Protein AF-A0A1M5VZE1-F1 (afdb_monomer)

Secondary structure (DSSP, 8-state):
---HHHHHHHHHHHHHHHHHHHHHHT---SSSTTS-HHHHHHHHHHHHHHHHHHHHHHS-HHHHHH-HHHHHHHHHHHHHHHHHHHHHHHHHTT-

Radius of gyration: 14.73 Å; Cα contacts (8 Å, |Δi|>4): 91; chains: 1; bounding box: 38×23×42 Å

Organism: NCBI:txid870908

Nearest PDB structures (foldseek):
  3oab-assembly1_B 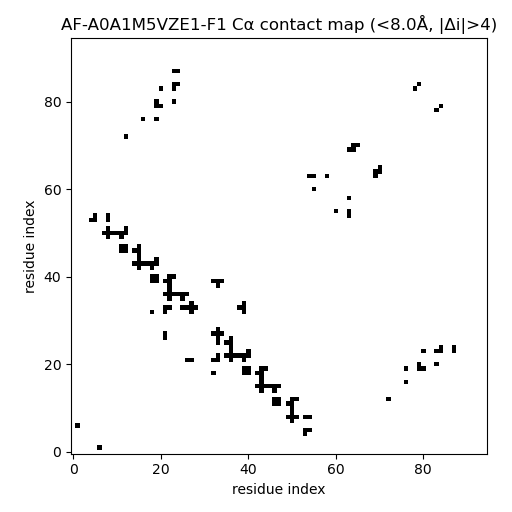 TM=3.601E-01  e=5.293E+00  Mentha x piperita

Structure (mmCIF, N/CA/C/O backbone):
data_AF-A0A1M5VZE1-F1
#
_entry.id   AF-A0A1M5VZE1-F1
#
loop_
_atom_site.group_PDB
_atom_site.id
_atom_site.type_symbol
_atom_site.label_atom_id
_atom_site.label_alt_id
_atom_site.label_comp_id
_atom_site.label_asym_id
_atom_site.label_entity_id
_atom_site.label_seq_id
_atom_site.pdbx_PDB_ins_code
_atom_site.Cartn_x
_atom_site.Cartn_y
_atom_site.Cartn_z
_atom_site.occupancy
_atom_site.B_iso_or_equiv
_atom_site.auth_seq_id
_atom_site.auth_comp_id
_atom_site.auth_asym_id
_atom_site.auth_atom_id
_atom_site.pdbx_PDB_model_num
ATOM 1 N N . MET A 1 1 ? 22.177 -5.938 -9.130 1.00 52.03 1 MET A N 1
ATOM 2 C CA . MET A 1 1 ? 22.008 -5.225 -7.844 1.00 52.03 1 MET A CA 1
ATOM 3 C C . MET A 1 1 ? 20.716 -4.440 -7.930 1.00 52.03 1 MET A C 1
ATOM 5 O O . MET A 1 1 ? 20.484 -3.864 -8.985 1.00 52.03 1 MET A O 1
ATOM 9 N N . ALA A 1 2 ? 19.887 -4.450 -6.884 1.00 74.31 2 ALA A N 1
ATOM 10 C CA . ALA A 1 2 ? 18.686 -3.618 -6.858 1.00 74.31 2 ALA A CA 1
ATOM 11 C C . ALA A 1 2 ? 19.086 -2.137 -6.822 1.00 74.31 2 ALA A C 1
ATOM 13 O O . ALA A 1 2 ? 19.996 -1.752 -6.083 1.00 74.31 2 ALA A O 1
ATOM 14 N N . SER A 1 3 ? 18.432 -1.324 -7.640 1.00 91.69 3 SER A N 1
ATOM 15 C CA . SER A 1 3 ? 18.615 0.124 -7.645 1.00 91.69 3 SER A CA 1
ATOM 16 C C . SER A 1 3 ? 17.966 0.765 -6.415 1.00 91.69 3 SER A C 1
ATOM 18 O O . SER A 1 3 ? 17.036 0.219 -5.817 1.00 91.69 3 SER A O 1
ATOM 20 N N . LEU A 1 4 ? 18.413 1.974 -6.061 1.00 93.75 4 LEU A N 1
ATOM 21 C CA . LEU A 1 4 ? 17.797 2.754 -4.983 1.00 93.75 4 LEU A CA 1
ATOM 22 C C . LEU A 1 4 ? 16.290 2.969 -5.216 1.00 93.75 4 LEU A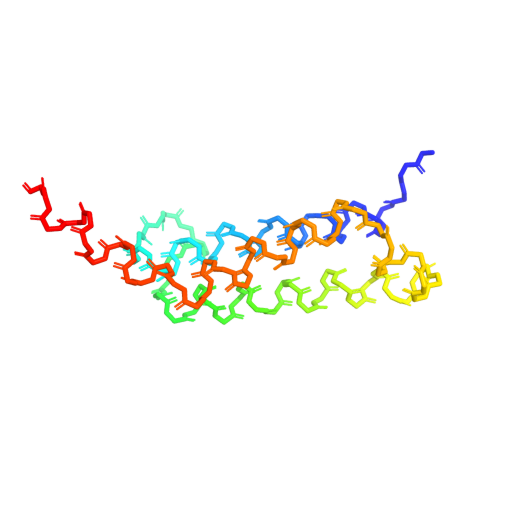 C 1
ATOM 24 O O . LEU A 1 4 ? 15.514 2.945 -4.269 1.00 93.75 4 LEU A O 1
ATOM 28 N N . LEU A 1 5 ? 15.862 3.143 -6.469 1.00 93.00 5 LEU A N 1
ATOM 29 C CA . LEU A 1 5 ? 14.450 3.341 -6.804 1.00 93.00 5 LEU A CA 1
ATOM 30 C C . LEU A 1 5 ? 13.615 2.072 -6.611 1.00 93.00 5 LEU A C 1
ATOM 32 O O . LEU A 1 5 ? 12.493 2.160 -6.119 1.00 93.00 5 LEU A O 1
ATOM 36 N N . GLU A 1 6 ? 14.156 0.900 -6.944 1.00 91.62 6 GLU A N 1
ATOM 37 C CA . GLU A 1 6 ? 13.488 -0.380 -6.667 1.00 91.62 6 GLU A CA 1
ATOM 38 C C . GLU A 1 6 ? 13.360 -0.618 -5.162 1.00 91.62 6 GLU A C 1
ATOM 40 O O . GLU A 1 6 ? 12.302 -1.039 -4.693 1.00 91.62 6 GLU A O 1
ATOM 45 N N . PHE A 1 7 ? 14.396 -0.267 -4.393 1.00 94.94 7 PHE A N 1
ATOM 46 C CA . PHE A 1 7 ? 14.332 -0.287 -2.934 1.00 94.94 7 PHE A CA 1
ATOM 47 C C . PHE A 1 7 ? 13.241 0.652 -2.398 1.00 94.94 7 PHE A C 1
ATOM 49 O O . PHE A 1 7 ? 12.407 0.222 -1.604 1.00 94.94 7 PHE A O 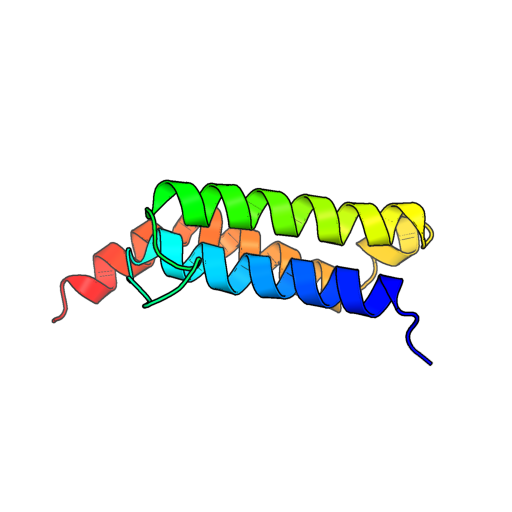1
ATOM 56 N N . VAL A 1 8 ? 13.202 1.911 -2.851 1.00 97.06 8 VAL A N 1
ATOM 57 C CA . VAL A 1 8 ? 12.193 2.892 -2.415 1.00 97.06 8 VAL A CA 1
ATOM 58 C C . VAL A 1 8 ? 10.781 2.445 -2.797 1.00 97.06 8 VAL A C 1
ATOM 60 O O . VAL A 1 8 ? 9.865 2.579 -1.990 1.00 97.06 8 VAL A O 1
ATOM 63 N N . SER A 1 9 ? 10.591 1.871 -3.985 1.00 96.62 9 SER A N 1
ATOM 64 C CA . SER A 1 9 ? 9.295 1.326 -4.388 1.00 96.62 9 SER A CA 1
ATOM 65 C C . SER A 1 9 ? 8.851 0.178 -3.477 1.00 96.62 9 SER A C 1
ATOM 67 O O . SER A 1 9 ? 7.753 0.233 -2.920 1.00 96.62 9 SER A O 1
ATOM 69 N N . GLY A 1 10 ? 9.716 -0.818 -3.258 1.00 96.00 10 GLY A N 1
ATOM 70 C CA . GLY A 1 10 ? 9.421 -1.933 -2.358 1.00 96.00 10 GLY A CA 1
ATOM 71 C C . GLY A 1 10 ? 9.139 -1.459 -0.930 1.00 96.00 10 GLY A C 1
ATOM 72 O O . GLY A 1 10 ? 8.181 -1.912 -0.304 1.00 96.00 10 GLY A O 1
ATOM 73 N N . PHE A 1 11 ? 9.912 -0.484 -0.444 1.00 97.12 11 PHE A N 1
ATOM 74 C CA . PHE A 1 11 ? 9.688 0.158 0.847 1.00 97.12 11 PHE A CA 1
ATOM 75 C C . PHE A 1 11 ? 8.303 0.809 0.922 1.00 97.12 11 PHE A C 1
ATOM 77 O O . PHE A 1 11 ? 7.577 0.572 1.881 1.00 97.12 11 PHE A O 1
ATOM 84 N N . LEU A 1 12 ? 7.901 1.583 -0.088 1.00 97.88 12 LEU A N 1
ATOM 85 C CA . LEU A 1 12 ? 6.592 2.240 -0.120 1.00 97.88 12 LEU A CA 1
ATOM 86 C C . LEU A 1 12 ? 5.442 1.228 -0.194 1.00 97.88 12 LEU A C 1
ATOM 88 O O . LEU A 1 12 ? 4.478 1.351 0.560 1.00 97.88 12 LEU A O 1
ATOM 92 N N . ILE A 1 13 ? 5.554 0.193 -1.031 1.00 97.88 13 ILE A N 1
ATOM 93 C CA . ILE A 1 13 ? 4.541 -0.870 -1.129 1.00 97.88 13 ILE A CA 1
ATOM 94 C C . ILE A 1 13 ? 4.386 -1.586 0.219 1.00 97.88 13 ILE A C 1
ATOM 96 O O . ILE A 1 13 ? 3.265 -1.814 0.674 1.00 97.88 13 ILE A O 1
ATOM 100 N N . MET A 1 14 ? 5.486 -1.886 0.912 1.00 97.56 14 MET A N 1
ATOM 101 C CA . MET A 1 14 ? 5.402 -2.532 2.223 1.00 97.56 14 MET A CA 1
ATOM 102 C C . MET A 1 14 ? 4.934 -1.589 3.332 1.00 97.56 14 MET A C 1
ATOM 104 O O . MET A 1 14 ? 4.148 -1.997 4.190 1.00 97.56 14 MET A O 1
ATOM 108 N N . ASN A 1 15 ? 5.338 -0.320 3.296 1.00 95.94 15 ASN A N 1
ATOM 109 C CA . ASN A 1 15 ? 4.860 0.693 4.234 1.00 95.94 15 ASN A CA 1
ATOM 110 C C . ASN A 1 15 ? 3.346 0.916 4.081 1.00 95.94 15 ASN A C 1
ATOM 112 O O . ASN A 1 15 ? 2.625 1.095 5.063 1.00 95.94 15 ASN A O 1
ATOM 116 N N . SER A 1 16 ? 2.839 0.800 2.850 1.00 97.38 16 SER A N 1
ATOM 117 C CA . SER A 1 16 ? 1.408 0.800 2.577 1.00 97.38 16 SER A CA 1
ATOM 118 C C . SER A 1 16 ? 0.672 -0.310 3.338 1.00 97.38 16 SER A C 1
ATOM 120 O O . SER A 1 16 ? -0.372 -0.028 3.932 1.00 97.38 16 SER A O 1
ATOM 122 N N . MET A 1 17 ? 1.216 -1.534 3.414 1.00 96.25 17 MET A N 1
ATOM 123 C CA . MET A 1 17 ? 0.576 -2.625 4.169 1.00 96.25 17 MET A CA 1
ATOM 124 C C . MET A 1 17 ? 0.496 -2.290 5.654 1.00 96.25 17 MET A C 1
ATOM 126 O O . MET A 1 17 ? -0.567 -2.423 6.259 1.00 96.25 17 MET A O 1
ATOM 130 N N . ALA A 1 18 ? 1.610 -1.833 6.234 1.00 94.44 18 ALA A N 1
ATOM 131 C CA . ALA A 1 18 ? 1.684 -1.509 7.654 1.00 94.44 18 ALA A CA 1
ATOM 132 C C . ALA A 1 18 ? 0.627 -0.463 8.032 1.00 94.44 18 ALA A C 1
ATOM 134 O O . ALA A 1 18 ? -0.188 -0.691 8.926 1.00 94.44 18 ALA A O 1
ATOM 135 N N . HIS A 1 19 ? 0.567 0.647 7.294 1.00 94.25 19 HIS A N 1
ATOM 136 C CA . HIS A 1 19 ? -0.419 1.693 7.543 1.00 94.25 19 HIS A CA 1
ATOM 137 C C . HIS A 1 19 ? -1.861 1.251 7.266 1.00 94.25 19 HIS A C 1
ATOM 139 O O . HIS A 1 19 ? -2.765 1.686 7.979 1.00 94.25 19 HIS A O 1
ATOM 145 N N . LEU A 1 20 ? -2.101 0.367 6.291 1.00 95.50 20 LEU A N 1
ATOM 146 C CA . LEU A 1 20 ? -3.442 -0.166 6.054 1.00 95.50 20 LEU A CA 1
ATOM 147 C C . LEU A 1 20 ? -3.937 -0.930 7.285 1.00 95.50 20 LEU A C 1
ATOM 149 O O . LEU A 1 20 ? -5.001 -0.622 7.815 1.00 95.50 20 LEU A O 1
ATOM 153 N N . ILE A 1 21 ? -3.143 -1.884 7.777 1.00 93.44 21 ILE A N 1
ATOM 154 C CA . ILE A 1 21 ? -3.512 -2.716 8.929 1.00 93.44 21 ILE A CA 1
ATOM 155 C C . ILE A 1 21 ? -3.671 -1.869 10.195 1.00 93.44 21 ILE A C 1
ATOM 157 O O . ILE A 1 21 ? -4.651 -2.029 10.924 1.00 93.44 21 ILE A O 1
ATOM 161 N N . ILE A 1 22 ? -2.765 -0.920 10.441 1.00 92.25 22 ILE A N 1
ATOM 162 C CA . ILE A 1 22 ? -2.867 0.007 11.579 1.00 92.25 22 ILE A CA 1
ATOM 163 C C . ILE A 1 22 ? -4.146 0.849 11.477 1.00 92.25 22 ILE A C 1
ATOM 165 O O . ILE A 1 22 ? -4.875 0.996 12.457 1.00 92.25 22 ILE A O 1
ATOM 169 N N . GLY A 1 23 ? -4.456 1.360 10.285 1.00 92.25 23 GLY A N 1
ATOM 170 C CA . GLY A 1 23 ? -5.666 2.137 10.037 1.00 92.25 23 GLY A CA 1
ATOM 171 C C . GLY A 1 23 ? -6.952 1.332 10.235 1.00 92.25 23 GLY A C 1
ATOM 172 O O . GLY A 1 23 ? -7.892 1.828 10.851 1.00 92.25 23 GLY A O 1
ATOM 173 N N . LEU A 1 24 ? -6.983 0.083 9.768 1.00 92.81 24 LEU A N 1
ATOM 174 C CA . LEU A 1 24 ? -8.137 -0.813 9.892 1.00 92.81 24 LEU A CA 1
ATOM 175 C C . LEU A 1 24 ? -8.387 -1.267 11.334 1.00 92.81 24 LEU A C 1
ATOM 177 O O . LEU A 1 24 ? -9.538 -1.366 11.750 1.00 92.81 24 LEU A O 1
ATOM 181 N N . THR A 1 25 ? -7.318 -1.531 12.087 1.00 90.06 25 THR A N 1
ATOM 182 C CA . THR A 1 25 ? -7.392 -1.980 13.489 1.00 90.06 25 THR A CA 1
ATOM 183 C C . THR A 1 25 ? -7.579 -0.828 14.475 1.00 90.06 25 THR A C 1
ATOM 185 O O . THR A 1 25 ? -7.939 -1.053 15.626 1.00 90.06 25 THR A O 1
ATOM 188 N N . GLY A 1 26 ? -7.312 0.413 14.055 1.00 86.75 26 GLY A N 1
ATOM 189 C CA . GLY A 1 26 ? -7.304 1.572 14.947 1.00 86.75 26 GLY A CA 1
ATOM 190 C C . GLY A 1 26 ? -6.154 1.559 15.959 1.00 86.75 26 GLY A C 1
ATOM 191 O O . GLY A 1 26 ? -6.190 2.320 16.929 1.00 86.75 26 GLY A O 1
ATOM 192 N N . ALA A 1 27 ? -5.139 0.713 15.749 1.00 84.31 27 ALA A N 1
ATOM 193 C CA . ALA A 1 27 ? -3.972 0.640 16.615 1.00 84.31 27 ALA A CA 1
ATOM 194 C C . ALA A 1 27 ? -3.233 1.987 16.650 1.00 84.31 27 ALA A C 1
ATOM 196 O O . ALA A 1 27 ? -3.087 2.675 15.636 1.00 84.31 27 ALA A O 1
ATOM 197 N N . ARG A 1 28 ? -2.745 2.364 17.834 1.00 79.00 28 ARG A N 1
ATOM 198 C CA . ARG A 1 28 ? -1.935 3.570 18.029 1.00 79.00 28 ARG A CA 1
ATOM 199 C C . ARG A 1 28 ? -0.510 3.165 18.361 1.00 79.00 28 ARG A C 1
ATOM 201 O O . ARG A 1 28 ? -0.292 2.421 19.312 1.00 79.00 28 ARG A O 1
ATOM 208 N N . PHE A 1 29 ? 0.442 3.683 17.596 1.00 74.94 29 PHE A N 1
ATOM 209 C CA . PHE A 1 29 ? 1.864 3.568 17.891 1.00 74.94 29 PHE A CA 1
ATOM 210 C C . PHE A 1 29 ? 2.399 4.936 18.339 1.00 74.94 29 PHE A C 1
ATOM 212 O O . PHE A 1 29 ? 1.852 5.980 17.990 1.00 74.94 29 PHE A O 1
ATOM 219 N N . LEU A 1 30 ? 3.466 4.938 19.140 1.00 64.19 30 LEU A N 1
ATOM 220 C CA . LEU A 1 30 ? 4.208 6.144 19.533 1.00 64.19 30 LEU A CA 1
ATOM 221 C C . LEU A 1 30 ? 5.066 6.616 18.339 1.00 64.19 30 LEU A C 1
ATOM 223 O O . LEU A 1 30 ? 6.272 6.397 18.319 1.00 64.19 30 LEU A O 1
ATOM 227 N N . SER A 1 31 ? 4.442 7.148 17.278 1.00 62.91 31 SER A N 1
ATOM 228 C CA . SER A 1 31 ? 5.125 7.569 16.040 1.00 62.91 31 SER A CA 1
ATOM 229 C C . SER A 1 31 ? 4.197 8.368 15.091 1.00 62.91 31 SER A C 1
ATOM 231 O O . SER A 1 31 ? 3.018 8.557 15.377 1.00 62.91 31 SER A O 1
ATOM 233 N N . LEU A 1 32 ? 4.709 8.789 13.920 1.00 59.53 32 LEU A N 1
ATOM 234 C CA . LEU A 1 32 ? 3.923 9.183 12.730 1.00 59.53 32 LEU A CA 1
ATOM 235 C C . LEU A 1 32 ? 2.889 8.107 12.322 1.00 59.53 32 LEU A C 1
ATOM 237 O O . LEU A 1 32 ? 1.903 8.409 11.650 1.00 59.53 32 LEU A O 1
ATOM 241 N N . PHE A 1 33 ? 3.090 6.860 12.755 1.00 59.44 33 PHE A N 1
ATOM 242 C CA . PHE A 1 33 ? 2.096 5.790 12.718 1.00 59.44 33 PHE A CA 1
ATOM 243 C C . PHE A 1 33 ? 1.075 5.971 13.852 1.00 59.44 33 PHE A C 1
ATOM 245 O O . PHE A 1 33 ? 1.411 5.792 15.018 1.00 59.44 33 PHE A O 1
ATOM 252 N N . GLY A 1 34 ? -0.189 6.265 13.528 1.00 58.66 34 GLY A N 1
ATOM 253 C CA . GLY A 1 34 ? -1.268 6.260 14.536 1.00 58.66 34 GLY A CA 1
ATOM 254 C C . GLY A 1 34 ? -1.876 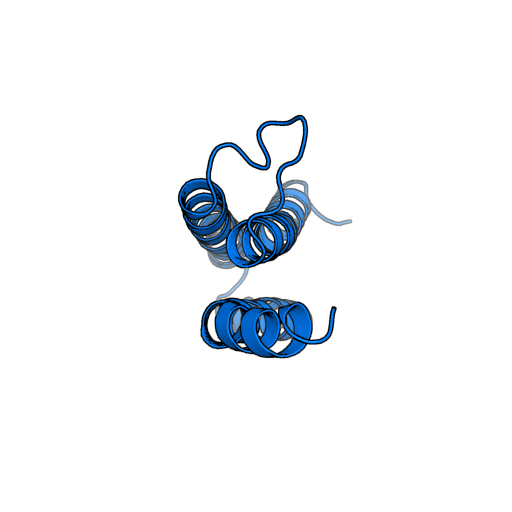7.613 14.917 1.00 58.66 34 GLY A C 1
ATOM 255 O O . GLY A 1 34 ? -2.635 7.650 15.882 1.00 58.66 34 GLY A O 1
ATOM 256 N N . TYR A 1 35 ? -1.615 8.696 14.166 1.00 71.62 35 TYR A N 1
ATOM 257 C CA . TYR A 1 35 ? -2.276 9.997 14.392 1.00 71.62 35 TYR A CA 1
ATOM 258 C C . TYR A 1 35 ? -3.811 9.885 14.318 1.00 71.62 35 TYR A C 1
ATOM 260 O O . TYR A 1 35 ? -4.526 10.295 15.229 1.00 71.62 35 TYR A O 1
ATOM 268 N N . SER A 1 36 ? -4.331 9.259 13.258 1.00 87.12 36 SER A N 1
ATOM 269 C CA . SER A 1 36 ? -5.727 8.821 13.180 1.00 87.12 36 SER A CA 1
ATOM 270 C C . SER A 1 36 ? -5.861 7.592 12.280 1.00 87.12 36 SER A C 1
ATOM 272 O O . SER A 1 36 ? -5.023 7.357 11.404 1.00 87.12 36 SER A O 1
ATOM 274 N N . ALA A 1 37 ? -6.911 6.790 12.482 1.00 90.12 37 ALA A N 1
ATOM 275 C CA . ALA A 1 37 ? -7.195 5.627 11.637 1.00 90.12 37 ALA A CA 1
ATOM 276 C C . ALA A 1 37 ? -7.314 6.031 10.156 1.00 90.12 37 ALA A C 1
ATOM 278 O O . ALA A 1 37 ? -6.656 5.455 9.291 1.00 90.12 37 ALA A O 1
ATOM 279 N N . THR A 1 38 ? -8.060 7.104 9.880 1.00 90.69 38 THR A N 1
ATOM 280 C CA . THR A 1 38 ? -8.236 7.657 8.532 1.00 90.69 38 THR A CA 1
ATOM 281 C C . THR A 1 38 ? -6.924 8.156 7.929 1.00 90.69 38 THR A C 1
ATOM 283 O O . THR A 1 38 ? -6.668 7.899 6.756 1.00 90.69 38 THR A O 1
ATOM 286 N N . ALA A 1 39 ? -6.066 8.821 8.714 1.00 91.56 39 ALA A N 1
ATOM 287 C CA . ALA A 1 39 ? -4.765 9.285 8.231 1.00 91.56 39 ALA A CA 1
ATOM 288 C C . ALA A 1 39 ? -3.863 8.113 7.824 1.00 91.56 39 ALA A C 1
ATOM 290 O O . ALA A 1 39 ? -3.205 8.185 6.791 1.00 91.56 39 ALA A O 1
ATOM 291 N N . ASN A 1 40 ? -3.879 7.011 8.580 1.00 93.12 40 ASN A N 1
ATOM 292 C CA . ASN A 1 40 ? -3.130 5.808 8.217 1.00 93.12 40 ASN A CA 1
ATOM 293 C C . ASN A 1 40 ? -3.659 5.172 6.923 1.00 93.12 40 ASN A C 1
ATOM 295 O O . ASN A 1 40 ? -2.865 4.832 6.052 1.00 93.12 40 ASN A O 1
ATOM 299 N N . ILE A 1 41 ? -4.979 5.067 6.743 1.00 94.12 41 ILE A N 1
ATOM 300 C CA . ILE A 1 41 ? -5.547 4.540 5.490 1.00 94.12 41 ILE A CA 1
ATOM 301 C C . ILE A 1 41 ? -5.178 5.446 4.304 1.00 94.12 41 ILE A C 1
ATOM 303 O O . ILE A 1 41 ? -4.720 4.954 3.275 1.00 94.12 41 ILE A O 1
ATOM 307 N N . ALA A 1 42 ? -5.307 6.767 4.447 1.00 94.62 42 ALA A N 1
ATOM 308 C CA . ALA A 1 42 ? -4.937 7.714 3.395 1.00 94.62 42 ALA A CA 1
ATOM 309 C C . ALA A 1 42 ? -3.442 7.624 3.039 1.00 94.62 42 ALA A C 1
ATOM 311 O O . ALA A 1 42 ? -3.081 7.574 1.863 1.00 94.62 42 ALA A O 1
ATOM 312 N N . TYR A 1 43 ? -2.576 7.540 4.051 1.00 94.44 43 TYR A N 1
ATOM 313 C CA . TYR A 1 43 ? -1.138 7.384 3.860 1.00 94.44 43 TYR A CA 1
ATOM 314 C C . TYR A 1 43 ? -0.796 6.044 3.194 1.00 94.44 43 TYR A C 1
ATOM 316 O O . TYR A 1 43 ? 0.021 6.000 2.278 1.00 94.44 43 TYR A O 1
ATOM 324 N N . SER A 1 44 ? -1.480 4.964 3.582 1.00 96.31 44 SER A N 1
ATOM 325 C CA . SER A 1 44 ? -1.360 3.657 2.936 1.00 96.31 44 SER A CA 1
ATOM 326 C C . SER A 1 44 ? -1.655 3.729 1.436 1.00 96.31 44 SER A C 1
ATOM 328 O O . SER A 1 44 ? -0.846 3.257 0.633 1.00 96.31 44 SER A O 1
ATOM 330 N N . ILE A 1 45 ? -2.766 4.364 1.050 1.00 97.31 45 ILE A N 1
ATOM 331 C CA . ILE A 1 45 ? -3.131 4.564 -0.360 1.00 97.31 45 ILE A CA 1
ATOM 332 C C . ILE A 1 45 ? -2.043 5.370 -1.079 1.00 97.31 45 ILE A C 1
ATOM 334 O O . ILE A 1 45 ? -1.587 4.966 -2.148 1.00 97.31 45 ILE A O 1
ATOM 338 N N . GLY A 1 46 ? -1.573 6.464 -0.472 1.00 97.56 46 GLY A N 1
ATOM 339 C CA . GLY A 1 46 ? -0.500 7.290 -1.028 1.00 97.56 46 GLY A CA 1
ATOM 340 C C . GLY A 1 46 ? 0.790 6.503 -1.274 1.00 97.56 46 GLY A C 1
ATOM 341 O O . GLY A 1 46 ? 1.359 6.578 -2.362 1.00 97.56 46 GLY A O 1
ATOM 342 N N . CYS A 1 47 ? 1.221 5.693 -0.306 1.00 97.50 47 CYS A N 1
ATOM 343 C CA . CYS A 1 47 ? 2.396 4.837 -0.448 1.00 97.50 47 CYS A CA 1
ATOM 344 C C . CYS A 1 47 ? 2.225 3.765 -1.530 1.00 97.50 47 CYS A C 1
ATOM 346 O O . CYS A 1 47 ? 3.160 3.540 -2.296 1.00 97.50 47 CYS A O 1
ATOM 348 N N . MET A 1 48 ? 1.048 3.138 -1.637 1.00 98.19 48 MET A N 1
ATOM 349 C CA . MET A 1 48 ? 0.783 2.157 -2.695 1.00 98.19 48 MET A CA 1
ATOM 350 C C . MET A 1 48 ? 0.892 2.806 -4.078 1.00 98.19 48 MET A C 1
ATOM 352 O O . MET A 1 48 ? 1.623 2.320 -4.940 1.00 98.19 48 MET A O 1
ATOM 356 N N . VAL A 1 49 ? 0.219 3.945 -4.272 1.00 98.19 49 VAL A N 1
ATOM 357 C CA . VAL A 1 49 ? 0.237 4.682 -5.542 1.00 98.19 49 VAL A CA 1
ATOM 358 C C . VAL A 1 49 ? 1.652 5.143 -5.888 1.00 98.19 49 VAL A C 1
ATOM 360 O O . VAL A 1 49 ? 2.098 4.926 -7.010 1.00 98.19 49 VAL A O 1
ATOM 363 N N . ALA A 1 50 ? 2.385 5.723 -4.934 1.00 97.88 50 ALA A N 1
ATOM 364 C CA . ALA A 1 50 ? 3.754 6.182 -5.161 1.00 97.88 50 ALA A CA 1
ATOM 365 C C . ALA A 1 50 ? 4.714 5.022 -5.480 1.00 97.88 50 ALA A C 1
ATOM 367 O O . ALA A 1 50 ? 5.508 5.120 -6.414 1.00 97.88 50 ALA A O 1
ATOM 368 N N . GLY A 1 51 ? 4.619 3.906 -4.749 1.00 97.69 51 GLY A N 1
ATOM 369 C CA . GLY A 1 51 ? 5.443 2.720 -4.979 1.00 97.69 51 GLY A CA 1
ATOM 370 C C . GLY A 1 51 ? 5.211 2.104 -6.360 1.00 97.69 51 GLY A C 1
ATOM 371 O O . GLY A 1 51 ? 6.178 1.835 -7.077 1.00 97.69 51 GLY A O 1
ATOM 372 N N . LEU A 1 52 ? 3.946 1.951 -6.768 1.00 97.25 52 LEU A N 1
ATOM 373 C CA . LEU A 1 52 ? 3.588 1.466 -8.103 1.00 97.25 52 LEU A CA 1
ATOM 374 C C . LEU A 1 52 ? 4.000 2.453 -9.200 1.00 97.25 52 LEU A C 1
ATOM 376 O O . LEU A 1 52 ? 4.565 2.030 -10.205 1.00 97.25 52 LEU A O 1
ATOM 380 N N . ALA A 1 53 ? 3.786 3.757 -9.007 1.00 96.94 53 ALA A N 1
ATOM 381 C CA . ALA A 1 53 ? 4.183 4.775 -9.978 1.00 96.94 53 ALA A CA 1
ATOM 382 C C . ALA A 1 53 ? 5.690 4.727 -10.272 1.00 96.94 53 ALA A C 1
ATOM 384 O O . ALA A 1 53 ? 6.088 4.790 -11.434 1.00 96.94 53 ALA A O 1
ATOM 385 N N . ILE A 1 54 ? 6.529 4.538 -9.245 1.00 96.31 54 ILE A N 1
ATOM 386 C CA . ILE A 1 54 ? 7.978 4.368 -9.432 1.00 96.31 54 ILE A CA 1
ATOM 387 C C . ILE A 1 54 ? 8.285 3.137 -10.300 1.00 96.31 54 ILE A C 1
ATOM 389 O O . ILE A 1 54 ? 9.130 3.238 -11.189 1.00 96.31 54 ILE A O 1
ATOM 393 N N . LEU A 1 55 ? 7.594 2.006 -10.096 1.00 94.75 55 LEU A N 1
ATOM 394 C CA . LEU A 1 55 ? 7.784 0.801 -10.921 1.00 94.75 55 LEU A CA 1
ATOM 395 C C . LEU A 1 55 ? 7.364 1.032 -12.370 1.00 94.75 55 LEU A C 1
ATOM 397 O O . LEU A 1 55 ? 8.138 0.723 -13.271 1.00 94.75 55 LEU A O 1
ATOM 401 N N . PHE A 1 56 ? 6.191 1.623 -12.601 1.00 94.75 56 PHE A N 1
ATOM 402 C CA . PHE A 1 56 ? 5.672 1.874 -13.950 1.00 94.75 56 PHE A CA 1
ATOM 403 C C . PHE A 1 56 ? 6.479 2.915 -14.734 1.00 94.75 56 PHE A C 1
ATOM 405 O O . PHE A 1 56 ? 6.521 2.857 -15.958 1.00 94.75 56 PHE A O 1
ATOM 412 N N . VAL A 1 57 ? 7.141 3.858 -14.058 1.00 94.00 57 VAL A N 1
ATOM 413 C CA . VAL A 1 57 ? 8.078 4.792 -14.708 1.00 94.00 57 VAL A CA 1
ATOM 414 C C . VAL A 1 57 ? 9.412 4.112 -15.034 1.00 94.00 57 VAL A C 1
ATOM 416 O O . VAL A 1 57 ? 10.149 4.577 -15.910 1.00 94.00 57 VAL A O 1
ATOM 419 N N . ARG A 1 58 ? 9.767 3.034 -14.321 1.00 91.56 58 ARG A N 1
ATOM 420 C CA . ARG A 1 58 ? 11.093 2.414 -14.421 1.00 91.56 58 ARG A CA 1
ATOM 421 C C . ARG A 1 58 ? 11.175 1.165 -15.266 1.00 91.56 58 ARG A C 1
ATOM 423 O O . ARG A 1 58 ? 12.238 0.933 -15.845 1.00 91.56 58 ARG A O 1
ATOM 430 N N . GLN A 1 59 ? 10.101 0.400 -15.311 1.00 90.19 59 GLN A N 1
ATOM 431 C CA . GLN A 1 59 ? 10.000 -0.879 -15.991 1.00 90.19 59 GLN A CA 1
ATOM 432 C C . GLN A 1 59 ? 8.874 -0.811 -17.020 1.00 90.19 59 GLN A C 1
ATOM 434 O O . GLN A 1 59 ? 7.939 -0.024 -16.872 1.00 90.19 59 GLN A O 1
ATOM 439 N N . ASP A 1 60 ? 8.944 -1.665 -18.040 1.00 92.88 60 ASP A N 1
ATOM 440 C CA . ASP A 1 60 ? 7.834 -1.809 -18.975 1.00 92.88 60 ASP A CA 1
ATOM 441 C C . ASP A 1 60 ? 6.551 -2.183 -18.215 1.00 92.88 60 ASP A C 1
ATOM 443 O O . ASP A 1 60 ? 6.583 -3.082 -17.366 1.00 92.88 60 ASP A O 1
ATOM 447 N N . PRO A 1 61 ? 5.400 -1.552 -18.513 1.00 92.19 61 PRO A N 1
ATOM 448 C CA . PRO A 1 61 ? 4.153 -1.837 -17.809 1.00 92.19 61 PRO A CA 1
ATOM 449 C C . PRO A 1 61 ? 3.777 -3.321 -17.817 1.00 92.19 61 PRO A C 1
ATOM 451 O O . PRO A 1 61 ? 3.278 -3.830 -16.816 1.00 92.19 61 PRO A O 1
ATOM 454 N N . SER A 1 62 ? 4.069 -4.029 -18.914 1.00 94.31 62 SER A N 1
ATOM 455 C CA . SER A 1 62 ? 3.863 -5.475 -19.038 1.00 94.31 62 SER A CA 1
ATOM 456 C C . SER A 1 62 ? 4.699 -6.277 -18.034 1.00 94.31 62 SER A C 1
ATOM 458 O O . SER A 1 62 ? 4.203 -7.262 -17.487 1.00 94.31 62 SER A O 1
ATOM 460 N N . ALA A 1 63 ? 5.928 -5.848 -17.738 1.00 93.81 63 ALA A N 1
ATOM 461 C CA . ALA A 1 63 ? 6.795 -6.484 -16.750 1.00 93.81 63 ALA A CA 1
ATOM 462 C C . ALA A 1 63 ? 6.274 -6.273 -15.321 1.00 93.81 63 ALA A C 1
ATOM 464 O O . ALA A 1 63 ? 6.294 -7.203 -14.519 1.00 93.81 63 ALA A O 1
ATOM 465 N N . VAL A 1 64 ? 5.736 -5.088 -15.013 1.00 93.69 64 VAL A N 1
ATOM 466 C CA . VAL A 1 64 ? 5.159 -4.793 -13.690 1.00 93.69 64 VAL A CA 1
ATOM 467 C C . VAL A 1 64 ? 3.902 -5.629 -13.439 1.00 93.69 64 VAL A C 1
ATOM 469 O O . VAL A 1 64 ? 3.780 -6.254 -12.388 1.00 93.69 64 VAL A O 1
ATOM 472 N N . VAL A 1 65 ? 2.982 -5.687 -14.408 1.00 93.62 65 VAL A N 1
ATOM 473 C CA . VAL A 1 65 ? 1.711 -6.421 -14.246 1.00 93.62 65 VAL A CA 1
ATOM 474 C C . VAL A 1 65 ? 1.861 -7.937 -14.351 1.00 93.62 65 VAL A C 1
ATOM 476 O O . VAL A 1 65 ? 0.977 -8.651 -13.900 1.00 93.62 65 VAL A O 1
ATOM 479 N N . SER A 1 66 ? 2.953 -8.446 -14.928 1.00 95.81 66 SER A N 1
ATOM 480 C CA . SER A 1 66 ? 3.268 -9.887 -14.942 1.00 95.81 66 SER A CA 1
ATOM 481 C C . SER A 1 66 ? 4.167 -10.317 -13.780 1.00 95.81 66 SER A C 1
ATOM 483 O O . SER A 1 66 ? 4.413 -11.510 -13.593 1.00 95.81 66 SER A O 1
ATOM 485 N N . ASN A 1 67 ? 4.634 -9.372 -12.959 1.00 95.19 67 ASN A N 1
ATOM 486 C CA . ASN A 1 67 ? 5.439 -9.673 -11.789 1.00 95.19 67 ASN A CA 1
ATOM 487 C C . ASN A 1 67 ? 4.557 -10.254 -10.673 1.00 95.19 67 ASN A C 1
ATOM 489 O O . ASN A 1 67 ? 3.801 -9.538 -10.012 1.00 95.19 67 ASN A O 1
ATOM 493 N N . GLY A 1 68 ? 4.694 -11.560 -10.429 1.00 96.69 68 GLY A N 1
ATOM 494 C CA . GLY A 1 68 ? 3.915 -12.277 -9.417 1.00 96.69 68 GLY A CA 1
ATOM 495 C C . GLY A 1 68 ? 4.047 -11.711 -7.997 1.00 96.69 68 GLY A C 1
ATOM 496 O O . GLY A 1 68 ? 3.083 -11.764 -7.236 1.00 96.69 68 GLY A O 1
ATOM 497 N N . LEU A 1 69 ? 5.193 -11.112 -7.646 1.00 95.38 69 LEU A N 1
ATOM 498 C CA . LEU A 1 69 ? 5.379 -10.466 -6.344 1.00 95.38 69 LEU A CA 1
ATOM 499 C C . LEU A 1 69 ? 4.534 -9.190 -6.239 1.00 95.38 69 LEU A C 1
ATOM 501 O O . LEU A 1 69 ? 3.804 -9.015 -5.266 1.00 95.38 69 LEU A O 1
ATOM 505 N N . VAL A 1 70 ? 4.585 -8.331 -7.263 1.00 95.19 70 VAL A N 1
ATOM 506 C CA . VAL A 1 70 ? 3.789 -7.091 -7.313 1.00 95.19 70 VAL A CA 1
ATOM 507 C C . VAL A 1 70 ? 2.300 -7.421 -7.289 1.00 95.19 70 VAL A C 1
ATOM 509 O O . VAL A 1 70 ? 1.563 -6.860 -6.478 1.00 95.19 70 VAL A O 1
ATOM 512 N N . LEU A 1 71 ? 1.866 -8.377 -8.116 1.00 96.8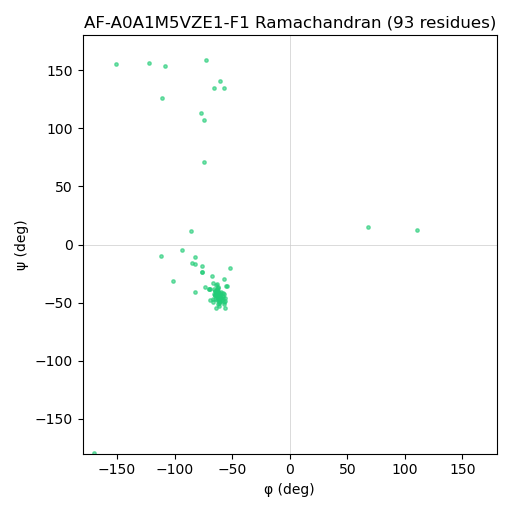8 71 LEU A N 1
ATOM 513 C CA . LEU A 1 71 ? 0.481 -8.846 -8.133 1.00 96.88 71 LEU A CA 1
ATOM 514 C C . LEU A 1 71 ? 0.040 -9.379 -6.768 1.00 96.88 71 LEU A C 1
ATOM 516 O O . LEU A 1 71 ? -1.049 -9.035 -6.313 1.00 96.88 71 LEU A O 1
ATOM 520 N N . GLY A 1 72 ? 0.876 -10.176 -6.097 1.00 97.50 72 GLY A N 1
ATOM 521 C CA . GLY A 1 72 ? 0.589 -10.698 -4.762 1.00 97.50 72 GLY A CA 1
ATOM 522 C C . GLY A 1 72 ? 0.422 -9.587 -3.722 1.00 97.50 72 GLY A C 1
ATOM 523 O O . GLY A 1 72 ? -0.576 -9.566 -2.999 1.00 97.50 72 GLY A O 1
ATOM 524 N N . CYS A 1 73 ? 1.351 -8.626 -3.689 1.00 96.69 73 CYS A N 1
ATOM 525 C CA . CYS A 1 73 ? 1.290 -7.473 -2.787 1.00 96.69 73 CYS A CA 1
ATOM 526 C C . CYS A 1 73 ? 0.033 -6.623 -3.019 1.00 96.69 73 CYS A C 1
ATOM 528 O O . CYS A 1 73 ? -0.675 -6.307 -2.063 1.00 96.69 73 CYS A O 1
ATOM 530 N N . VAL A 1 74 ? -0.271 -6.281 -4.276 1.00 97.44 74 VAL A N 1
ATOM 531 C CA . VAL A 1 74 ? -1.459 -5.485 -4.626 1.00 97.44 74 VAL A CA 1
ATOM 532 C C . VAL A 1 74 ? -2.739 -6.248 -4.300 1.00 97.44 74 VAL A C 1
ATOM 534 O O . VAL A 1 74 ? -3.650 -5.677 -3.705 1.00 97.44 74 VAL A O 1
ATOM 537 N N . SER A 1 75 ? -2.805 -7.541 -4.626 1.00 97.38 75 SER A N 1
ATOM 538 C CA . SER A 1 75 ? -3.988 -8.367 -4.358 1.00 97.38 75 SER A CA 1
ATOM 539 C C . SER A 1 75 ? -4.286 -8.446 -2.863 1.00 97.38 75 SER A C 1
ATOM 541 O O . SER A 1 75 ? -5.417 -8.192 -2.453 1.00 97.38 75 SER A O 1
ATOM 543 N N . LEU A 1 76 ? -3.277 -8.732 -2.032 1.00 97.38 76 LEU A N 1
ATOM 544 C CA . LEU A 1 76 ? -3.454 -8.768 -0.578 1.00 97.38 76 LEU A CA 1
ATOM 545 C C . LEU A 1 76 ? -3.866 -7.409 -0.020 1.00 97.38 76 LEU A C 1
ATOM 547 O O . LEU A 1 76 ? -4.765 -7.343 0.817 1.00 97.38 76 LEU A O 1
ATOM 551 N N . TRP A 1 77 ? -3.259 -6.326 -0.501 1.00 97.88 77 TRP A N 1
ATOM 552 C CA . TRP A 1 77 ? -3.639 -4.981 -0.087 1.00 97.88 77 TRP A CA 1
ATOM 553 C C . TRP A 1 77 ? -5.099 -4.667 -0.398 1.00 97.88 77 TRP A C 1
ATOM 555 O O . TRP A 1 77 ? -5.814 -4.185 0.475 1.00 97.88 77 TRP A O 1
ATOM 565 N N . VAL A 1 78 ? -5.557 -4.984 -1.614 1.00 97.62 78 VAL A N 1
ATOM 566 C CA . VAL A 1 78 ? -6.953 -4.793 -2.027 1.00 97.62 78 VAL A CA 1
ATOM 567 C C . VAL A 1 78 ? -7.887 -5.633 -1.161 1.00 97.62 78 VAL A C 1
ATOM 569 O O . VAL A 1 78 ? -8.892 -5.110 -0.683 1.00 97.62 78 VAL A O 1
ATOM 572 N N . ILE A 1 79 ? -7.546 -6.899 -0.899 1.00 97.25 79 ILE A N 1
ATOM 573 C CA . ILE A 1 79 ? -8.333 -7.761 -0.007 1.00 97.25 79 ILE A CA 1
ATOM 574 C C . ILE A 1 79 ? -8.466 -7.098 1.366 1.00 97.25 79 ILE A C 1
ATOM 576 O O . ILE A 1 79 ? -9.584 -6.855 1.808 1.00 97.25 79 ILE A O 1
ATOM 580 N N . PHE A 1 80 ? -7.360 -6.719 2.013 1.00 95.69 80 PHE A N 1
ATOM 581 C CA . PHE A 1 80 ? -7.417 -6.076 3.328 1.00 95.69 80 PHE A CA 1
ATOM 582 C C . PHE A 1 80 ? -8.146 -4.733 3.308 1.00 95.69 80 PHE A C 1
ATOM 584 O O . PHE A 1 80 ? -8.87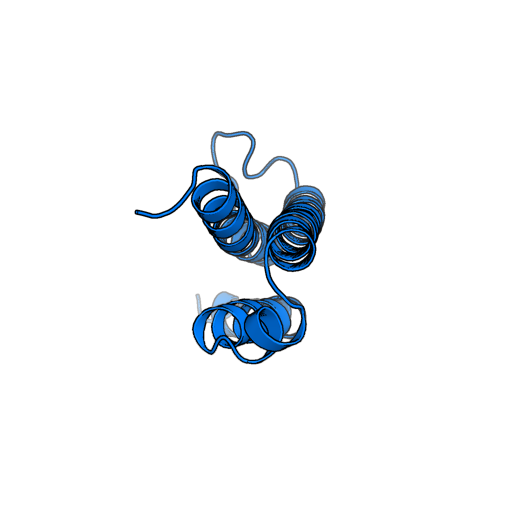7 -4.429 4.249 1.00 95.69 80 PHE A O 1
ATOM 591 N N . LEU A 1 81 ? -7.995 -3.937 2.252 1.00 95.25 81 LEU A N 1
ATOM 592 C CA . LEU A 1 81 ? -8.673 -2.652 2.134 1.00 95.25 81 LEU A CA 1
ATOM 593 C C . LEU A 1 81 ? -10.194 -2.831 2.107 1.00 95.25 81 LEU A C 1
ATOM 595 O O . LEU A 1 81 ? -10.911 -2.071 2.758 1.00 95.25 81 LEU A O 1
ATOM 599 N N . LEU A 1 82 ? -10.675 -3.841 1.380 1.00 95.56 82 LEU A N 1
ATOM 600 C CA . LEU A 1 82 ? -12.102 -4.100 1.208 1.00 95.56 82 LEU A CA 1
ATOM 601 C C . LEU A 1 82 ? -12.708 -4.880 2.382 1.00 95.56 82 LEU A C 1
ATOM 603 O O . LEU A 1 82 ? -13.814 -4.567 2.819 1.00 95.56 82 LEU A O 1
ATOM 607 N N . THR A 1 83 ? -12.004 -5.883 2.910 1.00 94.56 83 THR A N 1
ATOM 608 C CA . THR A 1 83 ? -12.563 -6.835 3.885 1.00 94.56 83 THR A CA 1
ATOM 609 C C . THR A 1 83 ? -11.976 -6.707 5.287 1.0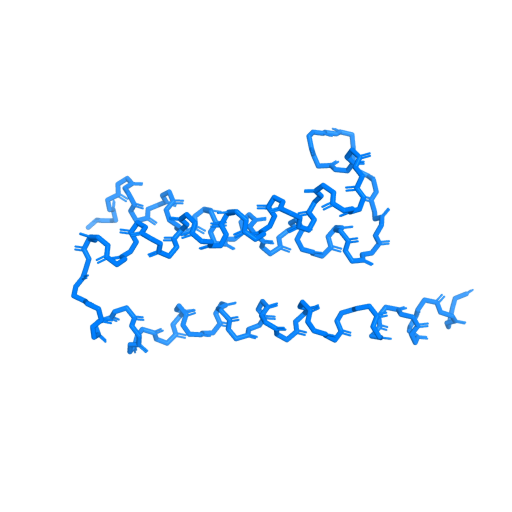0 94.56 83 THR A C 1
ATOM 611 O O . THR A 1 83 ? -12.508 -7.286 6.233 1.00 94.56 83 THR A O 1
ATOM 614 N N . GLY A 1 84 ? -10.908 -5.933 5.477 1.00 89.88 84 GLY A N 1
ATOM 615 C CA . GLY A 1 84 ? -10.173 -5.909 6.739 1.00 89.88 84 GLY A CA 1
ATOM 616 C C . GLY A 1 84 ? -10.993 -5.398 7.923 1.00 89.88 84 GLY A C 1
ATOM 617 O O . GLY A 1 84 ? -10.868 -5.936 9.020 1.00 89.88 84 GLY A O 1
ATOM 618 N N . ARG A 1 85 ? -11.904 -4.434 7.710 1.00 87.62 85 ARG A N 1
A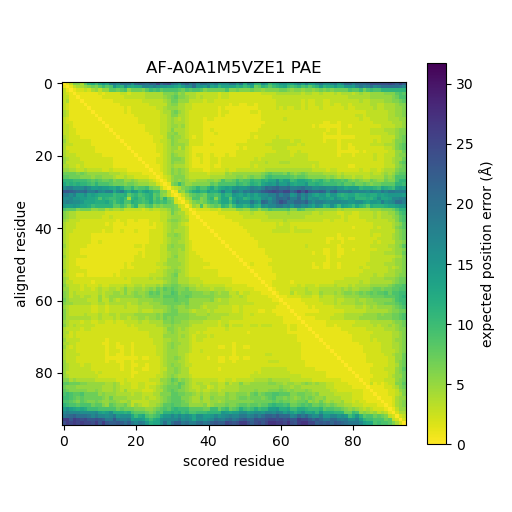TOM 619 C CA . ARG A 1 85 ? -12.835 -3.982 8.766 1.00 87.62 85 ARG A CA 1
ATOM 620 C C . ARG A 1 85 ? -13.822 -5.077 9.164 1.00 87.62 85 ARG A C 1
ATOM 622 O O . ARG A 1 85 ? -14.137 -5.202 10.340 1.00 87.62 85 ARG A O 1
ATOM 629 N N . PHE A 1 86 ? -14.294 -5.857 8.192 1.00 88.94 86 PHE A N 1
ATOM 630 C CA . PHE A 1 86 ? -15.212 -6.969 8.425 1.00 88.94 86 PHE A CA 1
ATOM 631 C C . PHE A 1 86 ? -14.534 -8.080 9.229 1.00 88.94 86 PHE A C 1
ATOM 633 O O . PHE A 1 86 ? -15.055 -8.485 10.264 1.00 88.94 86 PHE A O 1
ATOM 640 N N . PHE A 1 87 ? -13.337 -8.506 8.815 1.00 86.62 87 PHE A N 1
ATOM 641 C CA . PHE A 1 87 ? -12.572 -9.505 9.563 1.00 86.62 87 PHE A CA 1
ATOM 642 C C . PHE A 1 87 ? -12.240 -9.028 10.973 1.00 86.62 87 PHE A C 1
ATOM 644 O O . PHE A 1 87 ? -12.430 -9.774 11.930 1.00 86.62 87 PHE A O 1
ATOM 651 N N . PHE A 1 88 ? -11.801 -7.777 11.122 1.00 85.31 88 PHE A N 1
ATOM 652 C CA . PHE A 1 88 ? -11.514 -7.235 12.442 1.00 85.31 88 PHE A CA 1
ATOM 653 C C . PHE A 1 88 ? -12.763 -7.207 13.328 1.00 85.31 88 PHE A C 1
ATOM 655 O O . PHE A 1 88 ? -12.680 -7.608 14.479 1.00 85.31 88 PHE A O 1
ATOM 662 N N . ALA A 1 89 ? -13.923 -6.808 12.803 1.00 84.81 89 ALA A N 1
ATOM 663 C CA . ALA A 1 89 ? -15.164 -6.779 13.576 1.00 84.81 89 ALA A CA 1
ATOM 664 C C . ALA A 1 89 ? -15.610 -8.170 14.057 1.00 84.81 89 ALA A C 1
ATOM 666 O O . ALA A 1 89 ? -16.084 -8.286 15.182 1.00 84.81 89 ALA A O 1
ATOM 667 N N . ILE A 1 90 ? -15.439 -9.212 13.235 1.00 87.38 90 ILE A N 1
ATOM 668 C CA . ILE A 1 90 ? -15.761 -10.591 13.631 1.00 87.38 90 ILE A CA 1
ATOM 669 C C . ILE A 1 90 ? -14.852 -11.038 14.777 1.00 87.38 90 ILE A C 1
ATOM 671 O O . ILE A 1 90 ? -15.340 -11.419 15.833 1.00 87.38 90 ILE A O 1
ATOM 675 N N . PHE A 1 91 ? -13.535 -10.938 14.595 1.00 81.81 91 PHE A N 1
ATOM 676 C CA . PHE A 1 91 ? -12.575 -11.531 15.531 1.00 81.81 91 PHE A CA 1
ATOM 677 C C . PHE A 1 91 ? -12.237 -10.646 16.738 1.00 81.81 91 PHE A 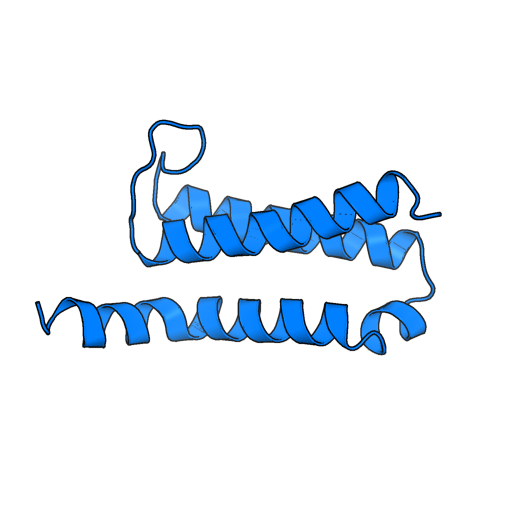C 1
ATOM 679 O O . PHE A 1 91 ? -11.673 -11.133 17.716 1.00 81.81 91 PHE A O 1
ATOM 686 N N . ALA A 1 92 ? -12.543 -9.346 16.696 1.00 74.62 92 ALA A N 1
ATOM 687 C CA . ALA A 1 92 ? -12.387 -8.466 17.854 1.00 74.62 92 ALA A CA 1
ATOM 688 C C . ALA A 1 92 ? -13.497 -8.670 18.896 1.00 74.62 92 ALA A C 1
ATOM 690 O O . ALA A 1 92 ? -13.263 -8.368 20.060 1.00 74.62 92 ALA A O 1
ATOM 691 N N . ASN A 1 93 ? -14.664 -9.187 18.491 1.00 60.00 93 ASN A N 1
ATOM 692 C CA . ASN A 1 93 ? -15.785 -9.498 19.385 1.00 60.00 93 ASN A CA 1
ATOM 693 C C . ASN A 1 93 ? -15.642 -10.857 20.095 1.00 60.00 93 ASN A C 1
ATOM 695 O O . ASN A 1 93 ? -16.404 -11.141 21.013 1.00 60.00 93 ASN A O 1
ATOM 699 N N . ASP A 1 94 ? -14.672 -11.680 19.682 1.00 56.81 94 ASP A N 1
ATOM 700 C CA . ASP A 1 94 ? -14.341 -12.966 20.310 1.00 56.81 94 ASP A CA 1
ATOM 701 C C . ASP A 1 94 ? -13.352 -12.819 21.494 1.00 56.81 94 ASP A C 1
ATOM 703 O O . ASP A 1 94 ? -12.788 -13.810 21.965 1.00 56.81 94 ASP A O 1
ATOM 707 N N . ARG A 1 95 ? -13.095 -11.589 21.965 1.00 51.53 95 ARG A N 1
ATOM 708 C CA . ARG A 1 95 ? -12.243 -11.270 23.126 1.00 51.53 95 ARG A CA 1
ATOM 709 C C . ARG A 1 95 ? -13.035 -10.550 24.204 1.00 51.53 95 ARG A C 1
ATOM 711 O O . ARG A 1 95 ? -12.731 -10.813 25.387 1.00 51.53 95 ARG A O 1
#

pLDDT: mean 89.59, std 11.57, range [51.53, 98.19]

Sequence (95 aa):
MASLLEFVSGFLIMNSMAHLIIGLTGARFLSLFGYSATANIAYSIGCMVAGLAILFVRQDPSAVVSNGLVLGCVSLWVIFLLTGRFFFAIFANDR

Solvent-accessible surface area (backbone atoms only — not comparable to full-atom values): 5137 Å² total; per-residue (Å²): 131,86,49,73,65,59,52,52,19,53,49,25,43,52,50,13,50,56,26,36,54,34,20,57,70,58,51,72,53,102,54,94,55,40,85,40,38,66,55,23,38,53,48,12,52,51,26,37,53,52,16,49,50,52,46,55,76,72,42,59,61,70,59,54,74,66,29,66,67,55,47,49,54,52,50,52,47,52,47,45,72,75,43,35,55,58,54,47,59,59,64,63,73,76,111

Foldseek 3Di:
DDDPLLVLLVVLLVLLVVLLLCLLLLDDDPDVRRPGSVVSNVSSVVSNVSSVVSPVVPDPPVCQVPPPVNVVSVVVSVCCNVCVNVVCVVVVVVD

Mean predicted aligned error: 4.55 Å